Protein AF-A0A540KZM0-F1 (afdb_monomer_lite)

Sequence (154 aa):
MTTIIATQTIPKIPVVDFSREDCFKAGSSSWLSVRAEVCRALEEFSCFVAVMPNKVSPELHDTFFGSIRELFDFPVEIKSQTPQEMPRLDGHHVGPFNGSLVTGTDTERWHQFEHHFWPSGNDQYRYNLWQIVNNLLWIVQFLYTFQCYMRNYV

InterPro domains:
  IPR026992 Non-haem dioxygenase, N-terminal domain [PF14226] (13-130)
  IPR027443 Isopenicillin N synthase-like superfamily [G3DSA:2.60.120.330] (2-153)

pLDDT: mean 85.87, std 11.79, range [40.06, 96.44]

Structure (mmCIF, N/CA/C/O backbone):
data_AF-A0A540KZM0-F1
#
_entry.id   AF-A0A540KZM0-F1
#
loop_
_atom_site.group_PDB
_atom_site.id
_atom_site.type_symbol
_atom_site.label_atom_id
_atom_site.label_alt_id
_atom_site.label_comp_id
_atom_site.label_asym_id
_atom_site.label_entity_id
_atom_site.label_seq_id
_atom_site.pdbx_PDB_ins_code
_atom_site.Cartn_x
_atom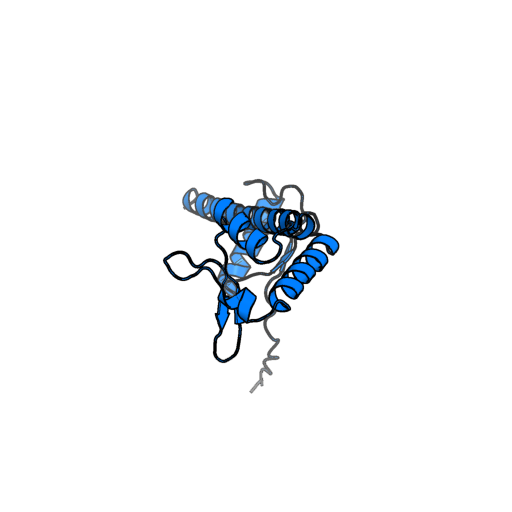_site.Cartn_y
_atom_site.Cartn_z
_atom_site.occupancy
_atom_site.B_iso_or_equiv
_atom_site.auth_seq_id
_atom_site.auth_comp_id
_atom_site.auth_asym_id
_atom_site.auth_atom_id
_atom_site.pdbx_PDB_model_num
ATOM 1 N N . MET A 1 1 ? -23.064 -42.524 22.734 1.00 44.03 1 MET A N 1
ATOM 2 C CA . MET A 1 1 ? -21.856 -41.911 22.144 1.00 44.03 1 MET A CA 1
ATOM 3 C C . MET A 1 1 ? -22.320 -40.968 21.051 1.00 44.03 1 MET A C 1
ATOM 5 O O . MET A 1 1 ? -22.749 -41.440 20.008 1.00 44.03 1 MET A O 1
ATOM 9 N N . THR A 1 2 ? -22.358 -39.667 21.331 1.00 40.06 2 THR A N 1
ATOM 10 C CA . THR A 1 2 ? -22.803 -38.655 20.364 1.00 40.06 2 THR A CA 1
ATOM 11 C C . THR A 1 2 ? -21.604 -38.242 19.527 1.00 40.06 2 THR A C 1
ATOM 13 O O . THR A 1 2 ? -20.688 -37.599 20.032 1.00 40.06 2 THR A O 1
ATOM 16 N N . THR A 1 3 ? -21.588 -38.651 18.263 1.00 46.75 3 THR A N 1
ATOM 17 C CA . THR A 1 3 ? -20.582 -38.222 17.291 1.00 46.75 3 THR A CA 1
ATOM 18 C C . THR A 1 3 ? -20.817 -36.752 16.962 1.00 46.75 3 THR A C 1
ATOM 20 O O . THR A 1 3 ? -21.786 -36.412 16.286 1.00 46.75 3 THR A O 1
ATOM 23 N N . ILE A 1 4 ? -19.941 -35.873 17.448 1.00 58.44 4 ILE A N 1
ATOM 24 C CA . ILE A 1 4 ? -19.870 -34.488 16.982 1.00 58.44 4 ILE A CA 1
ATOM 25 C C . ILE A 1 4 ? -19.153 -34.528 15.634 1.00 58.44 4 ILE A C 1
ATOM 27 O O . ILE A 1 4 ? -17.946 -34.750 15.570 1.00 58.44 4 ILE A O 1
ATOM 31 N N . ILE A 1 5 ? -19.901 -34.348 14.547 1.00 59.19 5 ILE A N 1
ATOM 32 C CA . ILE A 1 5 ? -19.312 -34.075 13.237 1.00 59.19 5 ILE A CA 1
ATOM 33 C C . ILE A 1 5 ? -18.889 -32.609 13.277 1.00 59.19 5 ILE A C 1
ATOM 35 O O . ILE A 1 5 ? -19.718 -31.712 13.142 1.00 59.19 5 ILE A O 1
ATOM 39 N N . ALA A 1 6 ? -17.605 -32.359 13.528 1.00 59.53 6 ALA A N 1
ATOM 40 C CA . ALA A 1 6 ? -17.037 -31.034 13.355 1.00 59.53 6 ALA A CA 1
ATOM 41 C C . ALA A 1 6 ? -17.091 -30.697 11.860 1.00 59.53 6 ALA A C 1
ATOM 43 O O . ALA A 1 6 ? -16.324 -31.230 11.059 1.00 59.53 6 ALA A O 1
ATOM 44 N N . THR A 1 7 ? -18.025 -29.835 11.462 1.00 57.62 7 THR A N 1
ATOM 45 C CA . THR A 1 7 ? -17.978 -29.206 10.144 1.00 57.62 7 THR A CA 1
ATOM 46 C C . THR A 1 7 ? -16.773 -28.280 10.135 1.00 57.62 7 THR A C 1
ATOM 48 O O . THR A 1 7 ? -16.791 -27.222 10.762 1.00 57.62 7 THR A O 1
ATOM 51 N N . GLN A 1 8 ? -15.703 -28.698 9.466 1.00 55.97 8 GLN A N 1
ATOM 52 C CA . GLN A 1 8 ? -14.500 -27.895 9.308 1.00 55.97 8 GLN A CA 1
ATOM 53 C C . GLN A 1 8 ? -14.795 -26.785 8.290 1.00 55.97 8 GLN A C 1
ATOM 55 O O . GLN A 1 8 ? -14.541 -26.914 7.096 1.00 55.97 8 GLN A O 1
ATOM 60 N N . THR A 1 9 ? -15.418 -25.699 8.746 1.00 70.06 9 THR A N 1
ATOM 61 C CA . THR A 1 9 ? -15.511 -24.467 7.963 1.00 70.06 9 THR A CA 1
ATOM 62 C C . THR A 1 9 ? -14.115 -23.876 7.861 1.00 70.06 9 THR A C 1
ATOM 64 O O . THR A 1 9 ? -13.500 -23.586 8.886 1.00 70.06 9 THR A O 1
ATOM 67 N N . ILE A 1 10 ? -13.613 -23.707 6.637 1.00 75.56 10 ILE A N 1
ATOM 68 C CA . ILE A 1 10 ? -12.346 -23.014 6.389 1.00 75.56 10 ILE A CA 1
ATOM 69 C C . ILE A 1 10 ? -12.457 -21.615 7.020 1.00 75.56 10 ILE A C 1
ATOM 71 O O . ILE A 1 10 ? -13.373 -20.871 6.645 1.00 75.56 10 ILE A O 1
ATOM 75 N N . PRO A 1 11 ? -11.584 -21.256 7.979 1.00 75.62 11 PRO A N 1
ATOM 76 C CA . PRO A 1 11 ? -11.611 -19.939 8.597 1.00 75.62 11 PRO A CA 1
ATOM 77 C C . PRO A 1 11 ? -11.417 -18.869 7.519 1.00 75.62 11 PRO A C 1
ATOM 79 O O . PRO A 1 11 ? -10.463 -18.928 6.743 1.00 75.62 11 PRO A O 1
ATOM 82 N N . LYS A 1 12 ? -12.341 -17.910 7.435 1.00 89.44 12 LYS A N 1
ATOM 83 C CA . LYS A 1 12 ? -12.218 -16.767 6.523 1.00 89.44 12 LYS A CA 1
ATOM 84 C C . LYS A 1 12 ? -11.453 -15.661 7.234 1.00 89.44 12 LYS A C 1
ATOM 86 O O . LYS A 1 12 ? -11.766 -15.362 8.382 1.00 89.44 12 LYS A O 1
ATOM 91 N N . ILE A 1 13 ? -10.491 -15.049 6.541 1.00 94.44 13 ILE A N 1
ATOM 92 C CA . ILE A 1 13 ? -9.776 -13.877 7.057 1.00 94.44 13 ILE A CA 1
ATOM 93 C C . ILE A 1 13 ? -10.815 -12.796 7.408 1.00 94.44 13 ILE A C 1
ATOM 95 O O . ILE A 1 13 ? -11.672 -12.504 6.565 1.00 94.44 13 ILE A O 1
ATOM 99 N N . PRO A 1 14 ? -10.768 -12.214 8.620 1.00 95.88 14 PRO A N 1
ATOM 100 C CA . PRO A 1 14 ? -11.681 -11.153 9.013 1.00 95.88 14 PRO A CA 1
ATOM 101 C C . PRO A 1 14 ? -11.597 -9.963 8.061 1.00 95.88 14 PRO A C 1
ATOM 103 O O . PRO A 1 14 ? -10.511 -9.552 7.652 1.00 95.88 14 PRO A O 1
ATOM 106 N N . VAL A 1 15 ? -12.751 -9.394 7.733 1.00 96.44 15 VAL A N 1
ATOM 107 C CA . VAL A 1 15 ? -12.854 -8.176 6.929 1.00 96.44 15 VAL A CA 1
ATOM 108 C C . VAL A 1 15 ? -13.237 -7.039 7.864 1.00 96.44 15 VAL A C 1
ATOM 110 O O . VAL A 1 15 ? -14.213 -7.165 8.599 1.00 96.44 15 VAL A O 1
ATOM 113 N N . VAL A 1 16 ? -12.471 -5.952 7.837 1.00 95.69 16 VAL A N 1
ATOM 114 C CA . VAL A 1 16 ? -12.697 -4.757 8.657 1.00 95.69 16 VAL A CA 1
ATOM 115 C C . VAL A 1 16 ? -13.034 -3.589 7.740 1.00 95.69 16 VAL A C 1
ATOM 117 O O . VAL A 1 16 ? -12.283 -3.283 6.809 1.00 95.69 16 VAL A O 1
ATOM 120 N N . ASP A 1 17 ? -14.160 -2.934 8.009 1.00 94.94 17 ASP A N 1
ATOM 121 C CA . ASP A 1 17 ? -14.657 -1.825 7.199 1.00 94.94 17 ASP A CA 1
ATOM 122 C C . ASP A 1 17 ? -14.201 -0.459 7.743 1.00 94.94 17 ASP A C 1
ATOM 124 O O . ASP A 1 17 ? -14.591 -0.024 8.828 1.00 94.94 17 ASP A O 1
ATOM 128 N N . PHE A 1 18 ? -13.397 0.245 6.947 1.00 93.88 18 PHE A N 1
ATOM 129 C CA . PHE A 1 18 ? -12.893 1.598 7.198 1.00 93.88 18 PHE A CA 1
ATOM 130 C C . PHE A 1 18 ? -13.632 2.658 6.356 1.00 93.88 18 PHE A C 1
ATOM 132 O O . PHE A 1 18 ? -13.121 3.755 6.122 1.00 93.88 18 PHE A O 1
ATOM 139 N N . SER A 1 19 ? -14.834 2.355 5.857 1.00 91.94 19 SER A N 1
ATOM 140 C CA . SER A 1 19 ? -15.644 3.286 5.061 1.00 91.94 19 SER A CA 1
ATOM 141 C C . SER A 1 19 ? -16.180 4.475 5.866 1.00 91.94 19 SER A C 1
ATOM 143 O O . SER A 1 19 ? -16.418 5.543 5.303 1.00 91.94 19 SER A O 1
ATOM 145 N N . ARG A 1 20 ? -16.359 4.333 7.184 1.00 91.56 20 ARG A N 1
ATOM 146 C CA . ARG A 1 20 ? -16.949 5.380 8.036 1.00 91.56 20 ARG A CA 1
ATOM 147 C C . ARG A 1 20 ? -16.021 6.594 8.138 1.00 91.56 20 ARG A C 1
ATOM 149 O O . ARG A 1 20 ? -14.848 6.447 8.461 1.00 91.56 20 ARG A O 1
ATOM 156 N N . GLU A 1 21 ? -16.557 7.793 7.914 1.00 81.50 21 GLU A N 1
ATOM 157 C CA . GLU A 1 21 ? -15.791 9.050 7.806 1.00 81.50 21 GLU A CA 1
ATOM 158 C C . GLU A 1 21 ? -14.850 9.308 8.999 1.00 81.50 21 GLU A C 1
ATOM 160 O O . GLU A 1 21 ? -13.699 9.707 8.828 1.00 81.50 21 GLU A O 1
ATOM 165 N N . ASP A 1 22 ? -15.301 9.010 10.217 1.00 90.31 22 ASP 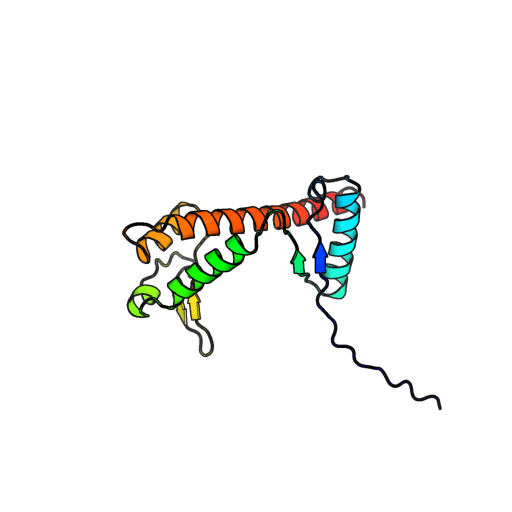A N 1
ATOM 166 C CA . ASP A 1 22 ? -14.573 9.238 11.464 1.00 90.31 22 ASP A CA 1
ATOM 167 C C . ASP A 1 22 ? -13.843 7.990 11.994 1.00 90.31 22 ASP A C 1
ATOM 169 O O . ASP A 1 22 ? -13.352 8.016 13.124 1.00 90.31 22 ASP A O 1
ATOM 173 N N . CYS A 1 23 ? -13.721 6.907 11.212 1.00 91.56 23 CYS A N 1
ATOM 174 C CA . CYS A 1 23 ? -13.053 5.675 11.660 1.00 91.56 23 CYS A CA 1
ATOM 175 C C . CYS A 1 23 ? -11.550 5.838 11.928 1.00 91.56 23 CYS A C 1
ATOM 177 O O . CYS A 1 23 ? -10.984 5.050 12.678 1.00 91.56 23 CYS A O 1
ATOM 179 N N . PHE A 1 24 ? -10.914 6.877 11.378 1.00 90.88 24 PHE A N 1
ATOM 180 C CA . PHE A 1 24 ? -9.513 7.230 11.646 1.00 90.88 24 PHE A CA 1
ATOM 181 C C . PHE A 1 24 ? -9.355 8.278 12.759 1.00 90.88 24 PHE A C 1
ATOM 183 O O . PHE A 1 24 ? -8.235 8.586 13.166 1.00 90.88 24 PHE A O 1
ATOM 190 N N . LYS A 1 25 ? -10.457 8.830 13.283 1.00 91.88 25 LYS A N 1
ATOM 191 C CA . LYS A 1 25 ? -10.430 9.832 14.352 1.00 91.88 25 LYS A CA 1
ATOM 192 C C . LYS A 1 25 ? -10.411 9.143 15.713 1.00 91.88 25 LYS A C 1
ATOM 194 O O . LYS A 1 25 ? -11.440 8.663 16.180 1.00 91.88 25 LYS A O 1
ATOM 199 N N . ALA A 1 26 ? -9.252 9.142 16.367 1.00 89.69 26 ALA A N 1
ATOM 200 C CA . ALA A 1 26 ? -9.087 8.543 17.689 1.00 89.69 26 ALA A CA 1
ATOM 201 C C . ALA A 1 26 ? -10.168 9.012 18.681 1.00 89.69 26 ALA A C 1
ATOM 203 O O . ALA A 1 26 ? -10.468 10.204 18.776 1.00 89.69 26 ALA A O 1
ATOM 204 N N . GLY A 1 27 ? -10.757 8.060 19.407 1.00 88.25 27 GLY A N 1
ATOM 205 C CA . GLY A 1 27 ? -11.815 8.315 20.389 1.00 88.25 27 GLY A CA 1
ATOM 206 C C . GLY A 1 27 ? -13.224 8.521 19.816 1.00 88.25 27 GLY A C 1
ATOM 207 O O . GLY A 1 27 ? -14.166 8.634 20.596 1.00 88.25 27 GLY A O 1
ATOM 208 N N . SER A 1 28 ? -13.409 8.546 18.490 1.00 93.81 28 SER A N 1
ATOM 209 C CA . SER A 1 28 ? -14.751 8.538 17.893 1.00 93.81 28 SER A CA 1
ATOM 210 C C . SER A 1 28 ? -15.453 7.188 18.105 1.00 93.81 28 SER A C 1
ATOM 212 O O . SER A 1 28 ? -14.811 6.163 18.356 1.00 93.81 28 SER A O 1
ATOM 214 N N . SER A 1 29 ? -16.783 7.156 17.977 1.00 93.81 29 SER A N 1
ATOM 215 C CA . SER A 1 29 ? -17.547 5.906 18.104 1.00 93.81 29 SER A CA 1
ATOM 216 C C . SER A 1 29 ? -17.200 4.910 16.993 1.00 93.81 29 SER A C 1
ATOM 218 O O . SER A 1 29 ? -17.044 3.718 17.259 1.00 93.81 29 SER A O 1
ATOM 220 N N . SER A 1 30 ? -17.008 5.393 15.761 1.00 94.12 30 SER A N 1
ATOM 221 C CA . SER A 1 30 ? -16.568 4.569 14.633 1.00 94.12 30 SER A CA 1
ATOM 222 C C . SER A 1 30 ? -15.158 4.023 14.846 1.00 94.12 30 SER A C 1
ATOM 224 O O . SER A 1 30 ? -14.927 2.842 14.603 1.00 94.12 30 SER A O 1
ATOM 226 N N . TRP A 1 31 ? -14.231 4.844 15.350 1.00 94.62 31 TRP A N 1
ATOM 227 C CA . TRP A 1 31 ? -12.861 4.418 15.640 1.00 94.62 31 TRP A CA 1
ATOM 228 C C . TRP A 1 31 ? -12.822 3.338 16.723 1.00 94.62 31 TRP A C 1
ATOM 230 O O . TRP A 1 31 ? -12.130 2.339 16.557 1.00 94.62 31 TRP A O 1
ATOM 240 N N . LEU A 1 32 ? -13.602 3.482 17.802 1.00 92.50 32 LEU A N 1
ATOM 241 C CA . LEU A 1 32 ? -13.694 2.465 18.858 1.00 92.50 32 LEU A CA 1
ATOM 242 C C . LEU A 1 32 ? -14.248 1.129 18.336 1.00 92.50 32 LEU A C 1
ATOM 244 O O . LEU A 1 32 ? -13.743 0.073 18.721 1.00 92.50 32 LEU A O 1
ATOM 248 N N . SER A 1 33 ? -15.248 1.176 17.447 1.00 94.50 33 SER A N 1
ATOM 249 C CA . SER A 1 33 ? -15.826 -0.014 16.807 1.00 94.50 33 SER A CA 1
ATOM 250 C C . SER A 1 33 ? -14.810 -0.726 15.915 1.00 94.50 33 SER A C 1
ATOM 252 O O . SER A 1 33 ? -14.528 -1.905 16.127 1.00 94.50 33 SER A O 1
ATOM 254 N N . VAL A 1 34 ? -14.202 0.003 14.971 1.00 95.44 34 VAL A N 1
ATOM 255 C CA . VAL A 1 34 ? -13.189 -0.536 14.049 1.00 95.44 34 VAL A CA 1
ATOM 256 C C . VAL A 1 34 ? -11.988 -1.066 14.823 1.00 95.44 34 VAL A C 1
ATOM 258 O O . VAL A 1 34 ? -11.490 -2.149 14.537 1.00 95.44 34 VAL A O 1
ATOM 261 N N . ARG A 1 35 ? -11.555 -0.360 15.872 1.00 93.75 35 ARG A N 1
ATOM 262 C CA . ARG A 1 35 ? -10.489 -0.825 16.762 1.00 93.75 35 ARG A CA 1
ATOM 263 C C . ARG A 1 35 ? -10.821 -2.180 17.373 1.00 93.75 35 ARG A C 1
ATOM 265 O O . ARG A 1 35 ? -9.964 -3.053 17.365 1.00 93.75 35 ARG A O 1
ATOM 272 N N . ALA A 1 36 ? -12.031 -2.365 17.899 1.00 93.31 36 ALA A N 1
ATOM 273 C CA . ALA A 1 36 ? -12.428 -3.639 18.492 1.00 93.31 36 ALA A CA 1
ATOM 274 C C . ALA A 1 36 ? -12.428 -4.785 17.463 1.00 93.31 36 ALA A C 1
ATOM 276 O O . ALA A 1 36 ? -12.049 -5.904 17.800 1.00 93.31 36 ALA A O 1
ATOM 277 N N . GLU A 1 37 ? -12.819 -4.515 16.216 1.00 95.56 37 GLU A N 1
ATOM 278 C CA . GLU A 1 37 ? -12.733 -5.484 15.115 1.00 95.56 37 GLU A CA 1
ATOM 279 C C . GLU A 1 37 ? -11.285 -5.823 14.751 1.00 95.56 37 GLU A C 1
ATOM 281 O O . GLU A 1 37 ? -10.947 -7.002 14.657 1.00 95.56 37 GLU A O 1
ATOM 286 N N . VAL A 1 38 ? -10.419 -4.813 14.626 1.00 94.44 38 VAL A N 1
ATOM 287 C CA . VAL A 1 38 ? -8.983 -5.003 14.373 1.00 94.44 38 VAL A CA 1
ATOM 288 C C . VAL A 1 38 ? -8.325 -5.798 15.499 1.00 94.44 38 VAL A C 1
ATOM 290 O O . VAL A 1 38 ? -7.564 -6.714 15.208 1.00 94.44 38 VAL A O 1
ATOM 293 N N . CYS A 1 39 ? -8.632 -5.508 16.771 1.00 92.88 39 CYS A N 1
ATOM 294 C CA . CYS A 1 39 ? -8.119 -6.276 17.911 1.00 92.88 39 CYS A CA 1
ATOM 295 C C . CYS A 1 39 ? -8.458 -7.757 17.778 1.00 92.88 39 CYS A C 1
ATOM 297 O O . CYS A 1 39 ? -7.548 -8.579 17.757 1.00 92.88 39 CYS A O 1
ATOM 299 N N . ARG A 1 40 ? -9.747 -8.083 17.609 1.00 93.06 40 ARG A N 1
ATOM 300 C CA . ARG A 1 40 ? -10.192 -9.475 17.463 1.00 93.06 40 ARG A CA 1
ATOM 301 C C . ARG A 1 40 ? -9.513 -10.161 16.282 1.00 93.06 40 ARG A C 1
ATOM 303 O O . ARG A 1 40 ? -9.031 -11.278 16.415 1.00 93.06 40 ARG A O 1
ATOM 310 N N . ALA A 1 41 ? -9.422 -9.482 15.138 1.00 94.88 41 ALA A N 1
ATOM 311 C CA . ALA A 1 41 ? -8.790 -10.052 13.956 1.00 94.88 41 ALA A CA 1
ATOM 312 C C . ALA A 1 41 ? -7.289 -10.318 14.151 1.00 94.88 41 ALA A C 1
ATOM 314 O 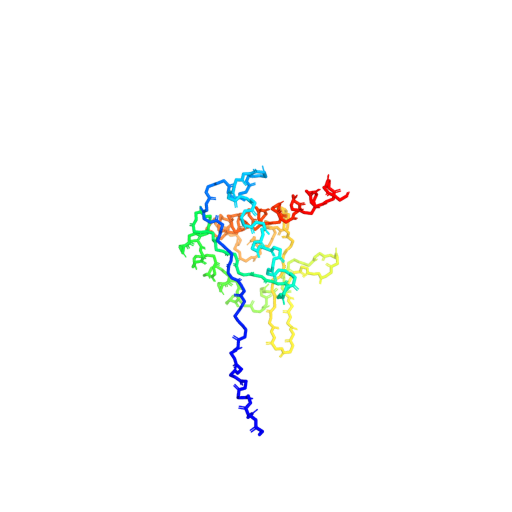O . ALA A 1 41 ? -6.786 -11.356 13.729 1.00 94.88 41 ALA A O 1
ATOM 315 N N . LEU A 1 42 ? -6.565 -9.412 14.811 1.00 92.25 42 LEU A N 1
ATOM 316 C CA . LEU A 1 42 ? -5.143 -9.601 15.093 1.00 92.25 42 LEU A CA 1
ATOM 317 C C . LEU A 1 42 ? -4.897 -10.672 16.167 1.00 92.25 42 LEU A C 1
ATOM 319 O O . LEU A 1 42 ? -3.952 -11.444 16.029 1.00 92.25 42 LEU A O 1
ATOM 323 N N . GLU A 1 43 ? -5.746 -10.756 17.191 1.00 91.62 43 GLU A N 1
ATOM 324 C CA . GLU A 1 43 ? -5.662 -11.771 18.251 1.00 91.62 43 GLU A CA 1
ATOM 325 C C . GLU A 1 43 ? -5.961 -13.183 17.727 1.00 91.62 43 GLU A C 1
ATOM 327 O O . GLU A 1 43 ? -5.255 -14.128 18.074 1.00 91.62 43 GLU A O 1
ATOM 332 N N . GLU A 1 44 ? -6.974 -13.333 16.868 1.00 92.62 44 GLU A N 1
ATOM 333 C CA . GLU A 1 44 ? -7.423 -14.642 16.376 1.00 92.62 44 GLU A CA 1
ATOM 334 C C . GLU A 1 44 ? -6.725 -15.079 15.075 1.00 92.62 44 GLU A C 1
ATOM 336 O O . GLU A 1 44 ? -6.450 -16.265 14.891 1.00 92.62 44 GLU A O 1
ATOM 341 N N . PHE A 1 45 ? -6.426 -14.142 14.166 1.00 93.06 45 PHE A N 1
ATOM 342 C CA . PHE A 1 45 ? -5.941 -14.435 12.807 1.00 93.06 45 PHE A CA 1
ATOM 343 C C . PHE A 1 45 ? -4.598 -13.785 12.463 1.00 93.06 45 PHE A C 1
ATOM 345 O O . PHE A 1 45 ? -4.058 -14.056 11.389 1.00 93.06 45 PHE A O 1
ATOM 352 N N . SER A 1 46 ? -4.057 -12.905 13.318 1.00 90.94 46 SER A N 1
ATOM 353 C CA . SER A 1 46 ? -2.844 -12.102 13.052 1.00 90.94 46 SER A CA 1
ATOM 354 C C . SER A 1 46 ? -2.906 -11.210 11.799 1.00 90.94 46 SER A C 1
ATOM 356 O O . SER A 1 46 ? -1.924 -10.553 11.458 1.00 90.94 46 SER A O 1
ATOM 358 N N . CYS A 1 47 ? -4.045 -11.164 11.105 1.00 93.06 47 CYS A N 1
ATOM 359 C CA . CYS A 1 47 ? -4.251 -10.406 9.878 1.00 93.06 47 CYS A CA 1
ATOM 360 C C . CYS A 1 47 ? -5.740 -10.111 9.653 1.00 93.06 47 CYS A C 1
ATO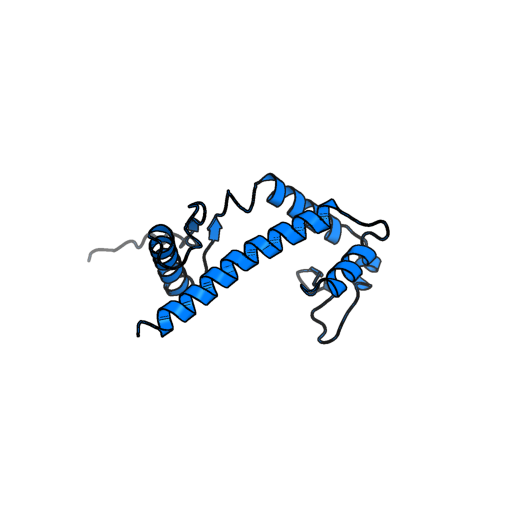M 362 O O . CYS A 1 47 ? -6.620 -10.744 10.237 1.00 93.06 47 CYS A O 1
ATOM 364 N N . PHE A 1 48 ? -6.013 -9.143 8.785 1.00 95.06 48 PHE A N 1
ATOM 365 C CA . PHE A 1 48 ? -7.356 -8.796 8.336 1.00 95.06 48 PHE A CA 1
ATOM 366 C C . PHE A 1 48 ? -7.307 -8.204 6.928 1.00 95.06 48 PHE A C 1
ATOM 368 O O . PHE A 1 48 ? -6.273 -7.702 6.484 1.00 95.06 48 PHE A O 1
ATOM 375 N N . VAL A 1 49 ? -8.443 -8.230 6.237 1.00 94.38 49 VAL A N 1
ATOM 376 C CA . VAL A 1 49 ? -8.663 -7.479 5.000 1.00 94.38 49 VAL A CA 1
ATOM 377 C C . VAL A 1 49 ? -9.268 -6.128 5.359 1.00 94.38 49 VAL A C 1
ATOM 379 O O . VAL A 1 49 ? -10.352 -6.068 5.936 1.00 94.38 49 VAL A O 1
ATOM 382 N N . ALA A 1 50 ? -8.580 -5.041 5.016 1.00 93.75 50 ALA A N 1
ATOM 383 C CA . ALA A 1 50 ? -9.105 -3.689 5.174 1.00 93.75 50 ALA A CA 1
ATOM 384 C C . ALA A 1 50 ? -9.928 -3.295 3.941 1.00 93.75 50 ALA A C 1
ATOM 386 O O . ALA A 1 50 ? -9.416 -3.304 2.822 1.00 93.75 50 ALA A O 1
ATOM 387 N N . VAL A 1 51 ? -11.183 -2.902 4.145 1.00 93.06 51 VAL A N 1
ATOM 388 C CA . VAL A 1 51 ? -12.045 -2.358 3.089 1.00 93.06 51 VAL A CA 1
ATOM 389 C C . VAL A 1 51 ? -12.126 -0.843 3.251 1.00 93.06 51 VAL A C 1
ATOM 391 O O . VAL A 1 51 ? -12.486 -0.345 4.312 1.00 93.06 51 VAL A O 1
ATOM 394 N N . MET A 1 52 ? -11.750 -0.099 2.206 1.00 91.06 52 MET A N 1
ATOM 395 C CA . MET A 1 52 ? -11.645 1.367 2.233 1.00 91.06 52 MET A CA 1
ATOM 396 C C . MET A 1 52 ? -12.227 2.003 0.954 1.00 91.06 52 MET A C 1
ATOM 398 O O . MET A 1 52 ? -11.483 2.628 0.199 1.00 91.06 52 MET A O 1
ATOM 402 N N . PRO A 1 53 ? -13.537 1.886 0.675 1.00 87.25 53 PRO A N 1
ATOM 403 C CA . PRO A 1 53 ? -14.123 2.315 -0.603 1.00 87.25 53 PRO A CA 1
ATOM 404 C C . PRO A 1 53 ? -13.959 3.819 -0.874 1.00 87.25 53 PRO A C 1
ATOM 406 O O . PRO A 1 53 ? -13.858 4.233 -2.023 1.00 87.25 53 PRO A O 1
ATOM 409 N N . ASN A 1 54 ? -13.864 4.630 0.185 1.00 87.75 54 ASN A N 1
ATOM 410 C CA . ASN A 1 54 ? -13.663 6.081 0.097 1.00 87.75 54 ASN A CA 1
ATOM 411 C C . ASN A 1 54 ? -12.198 6.492 -0.134 1.00 87.75 54 ASN A C 1
ATOM 413 O O . ASN A 1 54 ? -11.916 7.675 -0.304 1.00 87.75 54 ASN A O 1
ATOM 417 N N . LYS A 1 55 ? -11.256 5.542 -0.082 1.00 87.38 55 LYS A N 1
ATOM 418 C CA . LYS A 1 55 ? -9.816 5.789 -0.253 1.00 87.38 55 LYS A CA 1
ATOM 419 C C . LYS A 1 55 ? -9.233 5.009 -1.431 1.00 87.38 55 LYS A C 1
ATOM 421 O O . LYS A 1 55 ? -8.436 5.555 -2.183 1.00 87.38 55 LYS A O 1
ATOM 426 N N . VAL A 1 56 ? -9.635 3.749 -1.601 1.00 90.31 56 VAL A N 1
ATOM 427 C CA . VAL A 1 56 ? -9.217 2.864 -2.695 1.00 90.31 56 VAL A CA 1
ATOM 428 C C . VAL A 1 56 ? -10.436 2.554 -3.557 1.00 90.31 56 VAL A C 1
ATOM 430 O O . VAL A 1 56 ? -11.215 1.652 -3.247 1.00 90.31 56 VAL A O 1
ATOM 433 N N . SER A 1 57 ? -10.619 3.331 -4.625 1.00 91.75 57 SER A N 1
ATOM 434 C CA . SER A 1 57 ? -11.666 3.065 -5.612 1.00 91.75 57 SER A CA 1
ATOM 435 C C . SER A 1 57 ? -11.319 1.829 -6.458 1.00 91.75 57 SER A C 1
ATOM 437 O O . SER A 1 57 ? -10.136 1.503 -6.605 1.00 91.75 57 SER A O 1
ATOM 439 N N . PRO A 1 58 ? -12.315 1.153 -7.062 1.00 92.19 58 PRO A N 1
ATOM 440 C CA . PRO A 1 58 ? -12.059 0.072 -8.017 1.00 92.19 58 PRO A CA 1
ATOM 441 C C . PRO A 1 58 ? -11.162 0.511 -9.182 1.00 92.19 58 PRO A C 1
ATOM 443 O O . PRO A 1 58 ? -10.257 -0.213 -9.574 1.00 92.19 58 PRO A O 1
ATOM 446 N N . GLU A 1 59 ? -11.347 1.737 -9.675 1.00 93.44 59 GLU A N 1
ATOM 447 C CA . GLU A 1 59 ? -10.509 2.309 -10.731 1.00 93.44 59 GLU A CA 1
ATOM 448 C C . GLU A 1 59 ? -9.050 2.476 -10.285 1.00 93.44 59 GLU A C 1
ATOM 450 O O . GLU A 1 59 ? -8.139 2.076 -11.008 1.00 93.44 59 GLU A O 1
ATOM 455 N N . LEU A 1 60 ? -8.805 3.013 -9.082 1.00 93.88 60 LEU A N 1
ATOM 456 C CA . LEU A 1 60 ? -7.449 3.132 -8.541 1.00 93.88 60 LEU A CA 1
ATOM 457 C C . LEU A 1 60 ? -6.806 1.751 -8.373 1.00 93.88 60 LEU A C 1
ATOM 459 O O . LEU A 1 60 ? -5.644 1.570 -8.725 1.00 93.88 60 LEU A O 1
ATOM 463 N N . HIS A 1 61 ? -7.561 0.778 -7.860 1.00 92.25 61 HIS A N 1
ATOM 464 C CA . HIS A 1 61 ? -7.102 -0.600 -7.724 1.00 92.25 61 HIS A CA 1
ATOM 465 C C . HIS A 1 61 ? -6.681 -1.182 -9.082 1.00 92.25 61 HIS A C 1
ATOM 467 O O . HIS A 1 61 ? -5.539 -1.611 -9.247 1.00 92.25 61 HIS A O 1
ATOM 473 N N . ASP A 1 62 ? -7.571 -1.154 -10.070 1.00 94.50 62 ASP A N 1
ATOM 474 C CA . ASP A 1 62 ? -7.344 -1.803 -11.361 1.00 94.50 62 ASP A CA 1
ATOM 475 C C . ASP A 1 62 ? -6.244 -1.113 -12.168 1.00 94.50 62 ASP A C 1
ATOM 477 O O . ASP A 1 62 ? -5.401 -1.784 -12.766 1.00 94.50 62 ASP A O 1
ATOM 481 N N . THR A 1 63 ? -6.194 0.221 -12.143 1.00 94.88 63 THR A N 1
ATOM 482 C CA . THR A 1 63 ? -5.136 0.982 -12.822 1.00 94.88 63 THR A CA 1
ATOM 483 C C . THR A 1 63 ? -3.776 0.775 -12.155 1.00 94.88 63 THR A C 1
ATOM 485 O O . THR A 1 63 ? -2.786 0.585 -12.857 1.00 94.88 63 THR A O 1
ATOM 488 N N . PHE A 1 64 ? -3.706 0.732 -10.820 1.00 92.81 64 PHE A N 1
ATOM 489 C CA . PHE A 1 64 ? -2.463 0.449 -10.099 1.00 92.81 64 PHE A CA 1
ATOM 490 C C . PHE A 1 64 ? -1.940 -0.966 -10.380 1.00 92.81 64 PHE A C 1
ATOM 492 O O . PHE A 1 64 ? -0.778 -1.133 -10.751 1.00 92.81 64 PHE A O 1
ATOM 499 N N . PHE A 1 65 ? -2.795 -1.989 -10.269 1.00 93.00 65 PHE A N 1
ATOM 500 C CA . PHE A 1 65 ? -2.405 -3.365 -10.591 1.00 93.00 65 PHE A CA 1
ATOM 501 C C . PHE A 1 65 ? -2.107 -3.558 -12.085 1.00 93.00 65 PHE A C 1
ATOM 503 O O . PHE A 1 65 ? -1.276 -4.397 -12.436 1.00 93.00 65 PHE A O 1
ATOM 510 N N . GLY A 1 66 ? -2.728 -2.763 -12.960 1.00 94.62 66 GLY A N 1
ATOM 511 C CA . GLY A 1 66 ? -2.368 -2.659 -14.371 1.00 94.62 66 GLY A CA 1
ATOM 512 C C . GLY A 1 66 ? -0.928 -2.183 -14.569 1.00 94.62 66 GLY A C 1
ATOM 513 O O . GLY A 1 66 ? -0.160 -2.859 -15.248 1.00 94.62 66 GLY A O 1
ATOM 514 N N . SER A 1 67 ? -0.525 -1.091 -13.912 1.00 92.44 67 SER A N 1
ATOM 515 C CA . SER A 1 67 ? 0.861 -0.600 -13.972 1.00 92.44 67 SER A CA 1
ATOM 516 C C . SER A 1 67 ? 1.867 -1.566 -13.336 1.00 92.44 67 SER A C 1
ATOM 518 O O . SER A 1 67 ? 2.984 -1.699 -13.826 1.00 92.44 67 SER A O 1
ATOM 520 N N . ILE A 1 68 ? 1.485 -2.295 -12.277 1.00 91.81 68 ILE A N 1
ATOM 521 C CA . ILE A 1 68 ? 2.332 -3.371 -11.732 1.00 91.81 68 ILE A CA 1
ATOM 522 C C . ILE A 1 68 ? 2.533 -4.473 -12.773 1.00 91.81 68 ILE A C 1
ATOM 524 O O . ILE A 1 68 ? 3.648 -4.959 -12.936 1.00 91.81 68 ILE A O 1
ATOM 528 N N . ARG A 1 69 ? 1.480 -4.879 -13.490 1.00 93.38 69 ARG A N 1
ATOM 529 C CA . ARG A 1 69 ? 1.612 -5.880 -14.557 1.00 93.38 69 ARG A CA 1
ATOM 530 C C . ARG A 1 69 ? 2.577 -5.402 -15.641 1.00 93.38 69 ARG A C 1
ATOM 532 O O . ARG A 1 69 ? 3.474 -6.154 -16.002 1.00 93.38 69 ARG A O 1
ATOM 539 N N . GLU A 1 70 ? 2.450 -4.145 -16.061 1.00 93.75 70 GLU A N 1
ATOM 540 C CA . GLU A 1 70 ? 3.364 -3.521 -17.022 1.00 93.75 70 GLU A CA 1
ATOM 541 C C . GLU A 1 70 ? 4.828 -3.615 -16.558 1.00 93.75 70 GLU A C 1
ATOM 543 O O . GLU A 1 70 ? 5.672 -4.055 -17.334 1.00 93.75 70 GLU A O 1
ATOM 548 N N . LEU A 1 71 ? 5.128 -3.327 -15.280 1.00 92.00 71 LEU A N 1
ATOM 549 C CA . LEU A 1 71 ? 6.478 -3.484 -14.706 1.00 92.00 71 LEU A CA 1
ATOM 550 C C . LEU A 1 71 ? 7.043 -4.901 -14.883 1.00 92.00 71 LEU A C 1
ATOM 552 O O . LEU A 1 71 ? 8.229 -5.069 -15.172 1.00 92.00 71 LEU A O 1
ATOM 556 N N . PHE A 1 72 ? 6.214 -5.931 -14.704 1.00 92.00 72 PHE A N 1
ATOM 557 C CA . PHE A 1 72 ? 6.644 -7.320 -14.865 1.00 92.00 72 PHE A CA 1
ATOM 558 C C . PHE A 1 72 ? 6.757 -7.756 -16.331 1.00 92.00 72 PHE A C 1
ATOM 560 O O . PHE A 1 72 ? 7.551 -8.661 -16.610 1.00 92.00 72 PHE A O 1
ATOM 567 N N . ASP A 1 73 ? 6.052 -7.094 -17.247 1.00 93.94 73 ASP A N 1
ATOM 568 C CA . ASP A 1 73 ? 6.110 -7.352 -18.689 1.00 93.94 73 ASP A CA 1
ATOM 569 C C . ASP A 1 73 ? 7.370 -6.760 -19.353 1.00 93.94 73 ASP A C 1
ATOM 571 O O . ASP A 1 73 ? 7.738 -7.180 -20.454 1.00 93.94 73 ASP A O 1
ATOM 575 N N . PHE A 1 74 ? 8.101 -5.854 -18.682 1.00 94.06 74 PHE A N 1
ATOM 576 C CA . PHE A 1 74 ? 9.408 -5.393 -19.167 1.00 94.06 74 PHE A CA 1
ATOM 577 C C . PHE A 1 74 ? 10.408 -6.558 -19.334 1.00 94.06 74 PHE A C 1
ATOM 579 O O . PHE A 1 74 ? 10.392 -7.514 -18.543 1.00 94.06 74 PHE A O 1
ATOM 586 N N . PRO A 1 75 ? 11.337 -6.466 -20.311 1.00 93.50 75 PRO A N 1
ATOM 587 C CA . PRO A 1 75 ? 12.426 -7.422 -20.494 1.00 93.50 75 PRO A CA 1
ATOM 588 C C . PRO A 1 75 ? 13.210 -7.697 -19.206 1.00 93.50 75 PRO A C 1
ATOM 590 O O . PRO A 1 75 ? 13.418 -6.809 -18.373 1.00 93.50 75 PRO A O 1
ATOM 593 N N . VAL A 1 76 ? 13.673 -8.938 -19.036 1.00 90.44 76 VAL A N 1
ATOM 594 C CA . VAL A 1 76 ? 14.456 -9.342 -17.854 1.00 90.44 76 VAL A CA 1
ATOM 595 C C . VAL A 1 76 ? 15.776 -8.578 -17.762 1.00 90.44 76 VAL A C 1
ATOM 597 O O . VAL A 1 76 ? 16.247 -8.291 -16.666 1.00 90.44 76 VAL A O 1
ATOM 600 N N . GLU A 1 77 ? 16.332 -8.164 -18.896 1.00 91.69 77 GLU A N 1
ATOM 601 C CA . GLU A 1 77 ? 17.533 -7.340 -18.986 1.00 91.69 77 GLU A CA 1
ATOM 602 C C . GLU A 1 77 ? 17.294 -5.971 -18.346 1.00 91.69 77 GLU A C 1
ATOM 604 O O . GLU A 1 77 ? 18.116 -5.519 -17.557 1.00 91.69 77 GLU A O 1
ATOM 609 N N . ILE A 1 78 ? 16.131 -5.359 -18.599 1.00 92.44 78 ILE A N 1
ATOM 610 C CA . ILE A 1 78 ? 15.756 -4.082 -17.981 1.00 92.44 78 ILE A CA 1
ATOM 611 C C . ILE A 1 78 ? 15.520 -4.293 -16.487 1.00 92.44 78 ILE A C 1
ATOM 613 O O . ILE A 1 78 ? 16.121 -3.603 -15.672 1.00 92.44 78 ILE A O 1
ATOM 617 N N . LYS A 1 79 ? 14.721 -5.289 -16.091 1.00 91.75 79 LYS A N 1
ATOM 618 C CA . LYS A 1 79 ? 14.458 -5.561 -14.665 1.00 91.75 79 LYS A CA 1
ATOM 619 C C . LYS A 1 79 ? 15.746 -5.861 -13.888 1.00 91.75 79 LYS A C 1
ATOM 621 O O . LYS A 1 79 ? 15.955 -5.331 -12.807 1.00 91.75 79 LYS A O 1
ATOM 626 N N . SER A 1 80 ? 16.660 -6.657 -14.438 1.00 87.88 80 SER A N 1
ATOM 627 C CA . SER A 1 80 ? 17.923 -7.000 -13.759 1.00 87.88 80 SER A CA 1
ATOM 628 C C . SER A 1 80 ? 18.867 -5.808 -13.559 1.00 87.88 80 SER A C 1
ATOM 630 O O . SER A 1 80 ? 19.741 -5.869 -12.696 1.00 87.88 80 SER A O 1
ATOM 632 N N . GLN A 1 81 ? 18.662 -4.717 -14.303 1.00 89.25 81 GLN A N 1
ATOM 633 C CA . GLN A 1 81 ? 19.394 -3.459 -14.170 1.00 89.25 81 GLN A CA 1
ATOM 634 C C . GLN A 1 81 ? 18.726 -2.449 -13.225 1.00 89.25 81 GLN A C 1
ATOM 636 O O . GLN A 1 81 ? 19.236 -1.338 -13.099 1.00 89.25 81 GLN A O 1
ATOM 641 N N . THR A 1 82 ? 17.611 -2.794 -12.565 1.00 86.19 82 THR A N 1
ATOM 642 C CA . THR A 1 82 ? 16.970 -1.888 -11.600 1.00 86.19 82 THR A CA 1
ATOM 643 C C . THR A 1 82 ? 17.987 -1.426 -10.546 1.00 86.19 82 THR A C 1
ATOM 645 O O . THR A 1 82 ? 18.730 -2.273 -10.035 1.00 86.19 82 THR A O 1
ATOM 648 N N . PRO A 1 83 ? 18.024 -0.121 -10.201 1.00 78.88 83 PRO A N 1
ATOM 649 C CA . PRO A 1 83 ? 18.950 0.411 -9.206 1.00 78.88 83 PRO A CA 1
ATOM 650 C C . PRO A 1 83 ? 18.915 -0.402 -7.906 1.00 78.88 83 PRO A C 1
ATOM 652 O O . PRO A 1 83 ? 17.856 -0.590 -7.309 1.00 78.88 83 PRO A O 1
ATOM 655 N N . GLN A 1 84 ? 20.076 -0.908 -7.485 1.00 74.50 84 GLN A N 1
ATOM 656 C CA . GLN A 1 84 ? 20.235 -1.631 -6.224 1.00 74.50 84 GLN A CA 1
ATOM 657 C C . GLN A 1 84 ? 20.998 -0.749 -5.245 1.00 74.50 84 GLN A C 1
ATOM 659 O O . GLN A 1 84 ? 22.172 -0.450 -5.468 1.00 74.50 84 GLN A O 1
ATOM 664 N N . GLU A 1 85 ? 20.359 -0.382 -4.139 1.00 68.06 85 GLU A N 1
ATOM 665 C CA . GLU A 1 85 ? 21.038 0.255 -3.013 1.00 68.06 85 GLU A CA 1
ATOM 666 C C . GLU A 1 85 ? 21.233 -0.754 -1.873 1.00 68.06 85 GLU A C 1
ATOM 668 O O . GLU A 1 85 ? 20.456 -1.696 -1.715 1.00 68.06 85 GLU A O 1
ATOM 673 N N . MET A 1 86 ? 22.312 -0.611 -1.096 1.00 56.28 86 MET A N 1
ATOM 674 C CA . MET A 1 86 ? 22.551 -1.481 0.058 1.00 56.28 86 MET A CA 1
ATOM 675 C C . MET A 1 86 ? 21.771 -0.998 1.290 1.00 56.28 86 MET A C 1
ATOM 677 O O . MET A 1 86 ? 21.771 0.200 1.565 1.00 56.28 86 MET A O 1
ATOM 681 N N . PRO A 1 87 ? 21.191 -1.909 2.098 1.00 59.16 87 PRO A N 1
ATOM 682 C CA . PRO A 1 87 ? 21.173 -3.369 1.940 1.00 59.16 87 PRO A CA 1
ATOM 683 C C . PRO A 1 87 ? 20.303 -3.801 0.749 1.00 59.16 87 PRO A C 1
ATOM 685 O O . PRO A 1 87 ? 19.282 -3.171 0.515 1.00 59.16 87 PRO A O 1
ATOM 688 N N . ARG A 1 88 ? 20.718 -4.869 0.032 1.00 62.22 88 ARG A N 1
ATOM 689 C CA . ARG A 1 88 ? 20.155 -5.398 -1.241 1.00 62.22 88 ARG A CA 1
ATOM 690 C C . ARG A 1 88 ? 18.692 -5.871 -1.135 1.00 62.22 88 ARG A C 1
ATOM 692 O O . ARG A 1 88 ? 18.384 -7.033 -1.385 1.00 62.22 88 ARG A O 1
ATOM 699 N N . LEU A 1 89 ? 17.806 -5.002 -0.689 1.00 70.31 89 LEU A N 1
ATOM 700 C CA . LEU A 1 89 ? 16.369 -5.201 -0.704 1.00 70.31 89 LEU A CA 1
ATOM 701 C C . LEU A 1 89 ? 15.816 -4.643 -2.007 1.00 70.31 89 LEU A C 1
ATOM 703 O O . LEU A 1 89 ? 15.007 -5.315 -2.631 1.00 70.31 89 LEU A O 1
ATOM 707 N N . ASP A 1 90 ? 16.325 -3.496 -2.455 1.00 80.38 90 ASP A N 1
ATOM 708 C CA . ASP A 1 90 ? 15.882 -2.828 -3.676 1.00 80.38 90 ASP A CA 1
ATOM 709 C C . ASP A 1 90 ? 16.384 -3.550 -4.937 1.00 80.38 90 ASP A C 1
ATOM 711 O O . ASP A 1 90 ? 17.454 -4.167 -4.946 1.00 80.38 90 ASP A O 1
ATOM 715 N N . GLY A 1 91 ? 15.592 -3.481 -6.005 1.00 84.50 91 GLY A N 1
ATOM 716 C CA . GLY A 1 91 ? 15.894 -4.064 -7.306 1.00 84.50 91 GLY A CA 1
ATOM 717 C C . GLY A 1 91 ? 15.043 -5.276 -7.680 1.00 84.50 91 GLY A C 1
ATOM 718 O O . GLY A 1 91 ? 14.034 -5.602 -7.047 1.00 84.50 91 GLY A O 1
ATOM 719 N N . HIS A 1 92 ? 15.451 -5.935 -8.762 1.00 86.69 92 HIS A N 1
ATOM 720 C CA . HIS A 1 92 ? 14.834 -7.163 -9.241 1.00 86.69 92 HIS A CA 1
ATOM 721 C C . HIS A 1 92 ? 15.473 -8.395 -8.608 1.00 86.69 92 HIS A C 1
ATOM 723 O O . HIS A 1 92 ? 16.690 -8.576 -8.674 1.00 86.69 92 HIS A O 1
ATOM 729 N N . HIS A 1 93 ? 14.637 -9.281 -8.074 1.00 85.44 93 HIS A N 1
ATOM 730 C CA . HIS A 1 93 ? 15.066 -10.564 -7.530 1.00 85.44 93 HIS A CA 1
ATOM 731 C C . HIS A 1 93 ? 14.320 -11.692 -8.229 1.00 85.44 93 HIS A C 1
ATOM 733 O O . HIS A 1 93 ? 13.112 -11.609 -8.449 1.00 85.44 93 HIS A O 1
ATOM 739 N N . VAL A 1 94 ? 15.034 -12.764 -8.558 1.00 84.81 94 VAL A N 1
ATOM 740 C CA . VAL A 1 94 ? 14.455 -13.974 -9.149 1.00 84.81 94 VAL A CA 1
ATOM 741 C C . VAL A 1 94 ? 14.757 -15.143 -8.227 1.00 84.81 94 VAL A C 1
ATOM 743 O O . VAL A 1 94 ? 15.912 -15.528 -8.049 1.00 84.81 94 VAL A O 1
ATOM 746 N N . GLY A 1 95 ? 13.708 -15.680 -7.614 1.00 83.25 95 GLY A N 1
ATOM 747 C CA . GLY A 1 95 ? 13.740 -16.928 -6.869 1.00 83.25 95 GLY A CA 1
ATOM 748 C C . GLY A 1 95 ? 13.335 -18.122 -7.743 1.00 83.25 95 GLY A C 1
ATOM 749 O O . GLY A 1 95 ? 12.894 -17.952 -8.878 1.00 83.25 95 GLY A O 1
ATOM 750 N N . PRO A 1 96 ? 13.416 -19.355 -7.211 1.00 81.69 96 PRO A N 1
ATOM 751 C CA . PRO A 1 96 ? 13.078 -20.570 -7.959 1.00 81.69 96 PRO A CA 1
ATOM 752 C C . PRO A 1 96 ? 11.619 -20.630 -8.436 1.00 81.69 96 PRO A C 1
ATOM 754 O O . PRO A 1 96 ? 11.312 -21.347 -9.384 1.00 81.69 96 PRO A O 1
ATOM 757 N N . PHE A 1 97 ? 10.720 -19.904 -7.763 1.00 85.75 97 PHE A N 1
ATOM 758 C CA . PHE A 1 97 ? 9.273 -19.964 -7.996 1.00 85.75 97 PHE A CA 1
ATOM 759 C C . PHE A 1 97 ? 8.633 -18.602 -8.285 1.00 85.75 97 PHE A C 1
ATOM 761 O O . PHE A 1 97 ? 7.486 -18.555 -8.722 1.00 85.75 97 PHE A O 1
ATOM 768 N N . ASN A 1 98 ? 9.324 -17.494 -8.008 1.00 84.50 98 ASN A N 1
ATOM 769 C CA . ASN A 1 98 ? 8.770 -16.150 -8.125 1.00 84.50 98 ASN A CA 1
ATOM 770 C C . ASN A 1 98 ? 9.835 -15.124 -8.527 1.00 84.50 98 ASN A C 1
ATOM 772 O O . ASN A 1 98 ? 11.027 -15.316 -8.307 1.00 84.50 98 ASN A O 1
ATOM 776 N N . GLY A 1 99 ? 9.379 -14.022 -9.117 1.00 85.44 99 GLY A N 1
ATOM 777 C CA . GLY A 1 99 ? 10.173 -12.813 -9.295 1.00 85.44 99 GLY A CA 1
ATOM 778 C C . GLY A 1 99 ? 9.601 -11.692 -8.437 1.00 85.44 99 GLY A C 1
ATOM 779 O O . GLY A 1 99 ? 8.385 -11.616 -8.257 1.00 85.44 99 GLY A O 1
ATOM 780 N N . SER A 1 100 ? 10.458 -10.817 -7.926 1.00 88.69 100 SER A N 1
ATOM 781 C CA . SER A 1 100 ? 10.052 -9.587 -7.255 1.00 88.69 100 SER A CA 1
ATOM 782 C C . SER A 1 100 ? 10.762 -8.376 -7.850 1.00 88.69 100 SER A C 1
ATOM 784 O O . SER A 1 100 ? 11.833 -8.474 -8.454 1.00 88.69 100 SER A O 1
ATOM 786 N N . LEU A 1 101 ? 10.112 -7.229 -7.694 1.00 89.81 101 LEU A N 1
ATOM 787 C CA . LEU A 1 101 ? 10.662 -5.903 -7.918 1.00 89.81 101 LEU A CA 1
ATOM 788 C C . LEU A 1 101 ? 10.417 -5.126 -6.634 1.00 89.81 101 LEU A C 1
ATOM 790 O O . LEU A 1 101 ? 9.289 -5.086 -6.141 1.00 89.81 101 LEU A O 1
ATOM 794 N N . VAL A 1 102 ? 11.478 -4.566 -6.074 1.00 87.25 102 VAL A N 1
ATOM 795 C CA . VAL A 1 102 ? 11.437 -3.861 -4.797 1.00 87.25 102 VAL A CA 1
ATOM 796 C C . VAL A 1 102 ? 12.034 -2.478 -4.993 1.00 87.25 102 VAL A C 1
ATOM 798 O O . VAL A 1 102 ? 13.058 -2.318 -5.652 1.00 87.25 102 VAL A O 1
ATOM 801 N N . THR A 1 103 ? 11.383 -1.479 -4.416 1.00 85.19 103 THR A N 1
ATOM 802 C CA . THR A 1 103 ? 11.892 -0.114 -4.330 1.00 85.19 103 THR A CA 1
ATOM 803 C C . THR A 1 103 ? 11.613 0.417 -2.934 1.00 85.19 103 THR A C 1
ATOM 805 O O . THR A 1 103 ? 10.566 0.113 -2.351 1.00 85.19 103 THR A O 1
ATOM 808 N N . GLY A 1 104 ? 12.520 1.245 -2.417 1.00 79.31 104 GLY A N 1
ATOM 809 C CA . GLY A 1 104 ? 12.267 2.035 -1.217 1.00 79.31 104 GLY A CA 1
ATOM 810 C C . GLY A 1 104 ? 11.059 2.955 -1.391 1.00 79.31 104 GLY A C 1
ATOM 811 O O . GLY A 1 104 ? 10.592 3.164 -2.509 1.00 79.31 104 GLY A O 1
ATOM 812 N N . THR A 1 105 ? 10.536 3.471 -0.276 1.00 75.06 105 THR A N 1
ATOM 813 C CA . THR A 1 105 ? 9.347 4.342 -0.236 1.00 75.06 105 THR A CA 1
ATOM 814 C C . THR A 1 105 ? 9.666 5.836 -0.191 1.00 75.06 105 THR A C 1
ATOM 816 O O . THR A 1 105 ? 8.764 6.649 -0.003 1.00 75.06 105 THR A O 1
ATOM 819 N N . ASP A 1 106 ? 10.939 6.213 -0.268 1.00 83.00 106 ASP A N 1
ATOM 820 C CA . ASP A 1 106 ? 11.347 7.610 -0.338 1.00 83.00 106 ASP A CA 1
ATOM 821 C C . ASP A 1 106 ? 11.287 8.141 -1.776 1.00 83.00 106 ASP A C 1
ATOM 823 O O . ASP A 1 106 ? 11.389 7.408 -2.761 1.00 83.00 106 ASP A O 1
ATOM 827 N N . THR A 1 107 ? 11.116 9.456 -1.877 1.00 83.56 107 THR A N 1
ATOM 828 C CA . THR A 1 107 ? 10.902 10.158 -3.142 1.00 83.56 107 THR A CA 1
ATOM 829 C C . THR A 1 107 ? 12.056 9.967 -4.127 1.00 83.56 107 THR A C 1
ATOM 831 O O . THR A 1 107 ? 11.818 9.854 -5.327 1.00 83.56 107 THR A O 1
ATOM 834 N N . GLU A 1 108 ? 13.300 9.924 -3.647 1.00 85.88 108 GLU A N 1
ATOM 835 C CA . GLU A 1 108 ? 14.471 9.799 -4.516 1.00 85.88 108 GLU A CA 1
ATOM 836 C C . GLU A 1 108 ? 14.526 8.417 -5.166 1.00 85.88 108 GLU A C 1
ATOM 838 O O . GLU A 1 108 ? 14.581 8.318 -6.396 1.00 85.88 108 GLU A O 1
ATOM 843 N N . ARG A 1 109 ? 14.424 7.351 -4.363 1.00 84.06 109 ARG A N 1
ATOM 844 C CA . ARG A 1 109 ? 14.406 5.977 -4.877 1.00 84.06 109 ARG A CA 1
ATOM 845 C C . ARG A 1 109 ? 13.232 5.730 -5.813 1.00 84.06 109 ARG A C 1
ATOM 847 O O . ARG A 1 109 ? 13.402 5.071 -6.836 1.00 84.06 109 ARG A O 1
ATOM 854 N N . TRP A 1 110 ? 12.067 6.311 -5.528 1.00 85.19 110 TRP A N 1
ATOM 855 C CA . TRP A 1 110 ? 10.917 6.251 -6.432 1.00 85.19 110 TRP A CA 1
ATOM 856 C C . TRP A 1 110 ? 11.191 6.867 -7.792 1.00 85.19 110 TRP A C 1
ATOM 858 O O . TRP A 1 110 ? 10.880 6.244 -8.804 1.00 85.19 110 TRP A O 1
ATOM 868 N N . HIS A 1 111 ? 11.782 8.059 -7.834 1.00 86.62 111 HIS A N 1
ATOM 869 C CA . HIS A 1 111 ? 12.094 8.702 -9.106 1.00 86.62 111 HIS A CA 1
ATOM 870 C C . HIS A 1 111 ? 13.142 7.925 -9.900 1.00 86.62 111 HIS A C 1
ATOM 872 O O . HIS A 1 111 ? 13.006 7.794 -11.115 1.00 86.62 111 HIS A O 1
ATOM 878 N N . GLN A 1 112 ? 14.151 7.366 -9.230 1.00 88.56 112 GLN A N 1
ATOM 879 C CA . GLN A 1 112 ? 15.144 6.511 -9.882 1.00 88.56 112 GLN A CA 1
ATOM 880 C C . GLN A 1 112 ? 14.503 5.235 -10.449 1.00 88.56 112 G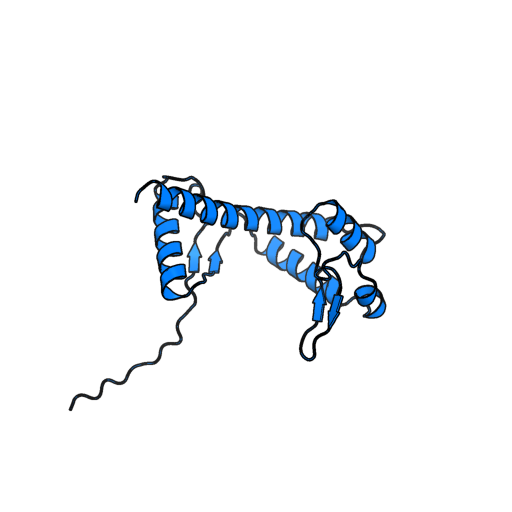LN A C 1
ATOM 882 O O . GLN A 1 112 ? 14.769 4.871 -11.594 1.00 88.56 112 GLN A O 1
ATOM 887 N N . PHE A 1 113 ? 13.627 4.583 -9.679 1.00 89.69 113 PHE A N 1
ATOM 888 C CA . PHE A 1 113 ? 12.908 3.386 -10.111 1.00 89.69 113 PHE A CA 1
ATOM 889 C C . PHE A 1 113 ? 11.959 3.682 -11.279 1.00 89.69 113 PHE A C 1
ATOM 891 O O . PHE A 1 113 ? 11.969 2.964 -12.271 1.00 89.69 113 PHE A O 1
ATOM 898 N N . GLU A 1 114 ? 11.167 4.753 -11.207 1.00 91.38 114 GLU A N 1
ATOM 899 C CA . GLU A 1 114 ? 10.273 5.162 -12.296 1.00 91.38 114 GLU A CA 1
ATOM 900 C C . GLU A 1 114 ? 11.059 5.462 -13.575 1.00 91.38 114 GLU A C 1
ATOM 902 O O . GLU A 1 114 ? 10.739 4.907 -14.624 1.00 91.38 114 GLU A O 1
ATOM 907 N N . HIS A 1 115 ? 12.105 6.290 -13.490 1.00 92.25 115 HIS A N 1
ATOM 908 C CA . HIS A 1 115 ? 12.910 6.683 -14.648 1.00 92.25 115 HIS A CA 1
ATOM 909 C C . HIS A 1 115 ? 13.595 5.486 -15.321 1.00 92.25 115 HIS A C 1
ATOM 911 O O . HIS A 1 115 ? 13.793 5.489 -16.535 1.00 92.25 115 HIS A O 1
ATOM 917 N N . HIS A 1 116 ? 13.923 4.448 -14.548 1.00 92.81 116 HIS A N 1
ATOM 918 C CA . HIS A 1 116 ? 14.497 3.206 -15.058 1.00 92.81 116 HIS A CA 1
ATOM 919 C C . HIS A 1 116 ? 13.553 2.453 -16.007 1.00 92.81 116 HIS A C 1
ATOM 921 O O . HIS A 1 116 ? 13.989 1.957 -17.043 1.00 92.81 116 HIS A O 1
ATOM 927 N N . PHE A 1 117 ? 12.260 2.378 -15.677 1.00 93.62 117 PHE A N 1
ATOM 928 C CA . PHE A 1 117 ? 11.258 1.690 -16.504 1.00 93.62 117 PHE A CA 1
ATOM 929 C C . PHE A 1 117 ? 10.634 2.608 -17.558 1.00 93.62 117 PHE A C 1
ATOM 931 O O . PHE A 1 117 ? 10.425 2.202 -18.700 1.00 93.62 117 PHE A O 1
ATOM 938 N N . TRP A 1 118 ? 10.391 3.866 -17.200 1.00 94.88 118 TRP A N 1
ATOM 939 C CA . TRP A 1 118 ? 9.807 4.878 -18.070 1.00 94.88 118 TRP A CA 1
ATOM 940 C C . TRP A 1 118 ? 10.698 6.126 -18.095 1.00 94.88 118 TRP A C 1
ATOM 942 O O . TRP A 1 118 ? 10.440 7.092 -17.375 1.00 94.88 118 TRP A O 1
ATOM 952 N N . PRO A 1 119 ? 11.724 6.167 -18.966 1.00 93.06 119 PRO A N 1
ATOM 953 C CA . PRO A 1 119 ? 12.629 7.315 -19.063 1.00 93.06 119 PRO A CA 1
ATOM 954 C C . PRO A 1 119 ? 11.926 8.632 -19.418 1.00 93.06 119 PRO A C 1
ATOM 956 O O . PRO A 1 119 ? 12.405 9.708 -19.067 1.00 93.06 119 PRO A O 1
ATOM 959 N N . SER A 1 120 ? 10.778 8.552 -20.101 1.00 93.88 120 SER A N 1
ATOM 960 C CA . SER A 1 120 ? 9.912 9.694 -20.431 1.00 93.88 120 SER A CA 1
ATOM 961 C C . SER A 1 120 ? 8.883 10.039 -19.341 1.00 93.88 120 SER A C 1
ATOM 963 O O . SER A 1 120 ? 8.115 10.979 -19.530 1.00 93.88 120 SER A O 1
ATOM 965 N N . GLY A 1 121 ? 8.878 9.314 -18.218 1.00 91.62 121 GLY A N 1
ATOM 966 C CA . GLY A 1 121 ? 7.926 9.449 -17.113 1.00 91.62 121 GLY A CA 1
ATOM 967 C C . GLY A 1 121 ? 6.655 8.608 -17.273 1.00 91.62 121 GLY A C 1
ATOM 968 O O . GLY A 1 121 ? 6.276 8.224 -18.382 1.00 91.62 121 GLY A O 1
ATOM 969 N N . ASN A 1 122 ? 5.989 8.329 -16.149 1.00 93.19 122 ASN A N 1
ATOM 970 C CA . ASN A 1 122 ? 4.682 7.673 -16.094 1.00 93.19 122 ASN A CA 1
ATOM 971 C C . ASN A 1 122 ? 3.819 8.291 -14.979 1.00 93.19 122 ASN A C 1
ATOM 973 O O . ASN A 1 122 ? 3.723 7.786 -13.856 1.00 93.19 122 ASN A O 1
ATOM 977 N N . ASP A 1 123 ? 3.161 9.404 -15.311 1.00 91.94 123 ASP A N 1
ATOM 978 C CA . ASP A 1 123 ? 2.350 10.186 -14.370 1.00 91.94 123 ASP A CA 1
ATOM 979 C C . ASP A 1 123 ? 1.217 9.374 -13.736 1.00 91.94 123 ASP A C 1
ATOM 981 O O . ASP A 1 123 ? 0.928 9.539 -12.549 1.00 91.94 123 ASP A O 1
ATOM 985 N N . GLN A 1 124 ? 0.603 8.471 -14.505 1.00 91.19 124 GLN A N 1
ATOM 986 C CA . GLN A 1 124 ? -0.475 7.615 -14.019 1.00 91.19 124 GLN A CA 1
ATOM 987 C C . GLN A 1 124 ? 0.037 6.638 -12.955 1.00 91.19 124 GLN A C 1
ATOM 989 O O . GLN A 1 124 ? -0.561 6.541 -11.882 1.00 91.19 124 GLN A O 1
ATOM 994 N N . TYR A 1 125 ? 1.158 5.954 -13.218 1.00 90.75 125 TYR A N 1
ATOM 995 C CA . TYR A 1 125 ? 1.799 5.068 -12.245 1.00 90.75 125 TYR A CA 1
ATOM 996 C C . TYR A 1 125 ? 2.173 5.829 -10.972 1.00 90.75 125 TYR A C 1
ATOM 998 O O . TYR A 1 125 ? 1.804 5.415 -9.872 1.00 90.75 125 TYR A O 1
ATOM 1006 N N . ARG A 1 126 ? 2.844 6.977 -11.119 1.00 89.94 126 ARG A N 1
ATOM 1007 C CA . ARG A 1 126 ? 3.296 7.805 -9.996 1.00 89.94 126 ARG A CA 1
ATOM 1008 C C . ARG A 1 126 ? 2.134 8.293 -9.133 1.00 89.94 126 ARG A C 1
ATOM 1010 O O . ARG A 1 126 ? 2.193 8.188 -7.908 1.00 89.94 126 ARG A O 1
ATOM 1017 N N . TYR A 1 127 ? 1.064 8.788 -9.754 1.00 91.31 127 TYR A N 1
ATOM 1018 C CA . TYR A 1 127 ? -0.132 9.235 -9.043 1.00 91.31 127 TYR A CA 1
ATOM 1019 C C . TYR A 1 127 ? -0.830 8.079 -8.314 1.00 91.31 127 TYR A C 1
ATOM 1021 O O . TYR A 1 127 ? -1.165 8.199 -7.134 1.00 91.31 127 TYR A O 1
ATOM 1029 N N . ASN A 1 128 ? -0.996 6.937 -8.982 1.00 92.25 128 ASN A N 1
ATOM 1030 C CA . ASN A 1 128 ? -1.640 5.761 -8.401 1.00 92.25 128 ASN A CA 1
ATOM 1031 C C . ASN A 1 128 ? -0.844 5.184 -7.225 1.00 92.25 128 ASN A C 1
ATOM 1033 O O . ASN A 1 128 ? -1.417 4.919 -6.166 1.00 92.25 128 ASN A O 1
ATOM 1037 N N . LEU A 1 129 ? 0.475 5.041 -7.381 1.00 90.00 129 LEU A N 1
ATOM 1038 C CA . LEU A 1 129 ? 1.365 4.586 -6.316 1.00 90.00 129 LEU A CA 1
ATOM 1039 C C . LEU A 1 129 ? 1.294 5.526 -5.109 1.00 90.00 129 LEU A C 1
ATOM 1041 O O . LEU A 1 129 ? 1.127 5.060 -3.983 1.00 90.00 129 LEU A O 1
ATOM 1045 N N . TRP A 1 130 ? 1.350 6.842 -5.339 1.00 90.31 130 TRP A N 1
ATOM 1046 C CA . TRP A 1 130 ? 1.223 7.834 -4.273 1.00 90.31 130 TRP A CA 1
ATOM 1047 C C . TRP A 1 130 ? -0.102 7.685 -3.516 1.00 90.31 130 TRP A C 1
ATOM 1049 O O . TRP A 1 130 ? -0.101 7.677 -2.284 1.00 90.31 130 TRP A O 1
ATOM 1059 N N . GLN A 1 131 ? -1.230 7.508 -4.213 1.00 91.56 131 GLN A N 1
ATOM 1060 C CA . GLN A 1 131 ? -2.521 7.298 -3.553 1.00 91.56 131 GLN A CA 1
ATOM 1061 C C . GLN A 1 131 ? -2.536 6.014 -2.712 1.00 91.56 131 GLN A C 1
ATOM 1063 O O . GLN A 1 131 ? -2.925 6.051 -1.544 1.00 91.56 131 GLN A O 1
ATOM 1068 N N . ILE A 1 132 ? -2.069 4.890 -3.264 1.00 90.94 132 ILE A N 1
ATOM 1069 C CA . ILE A 1 132 ? -2.021 3.606 -2.550 1.00 90.94 132 ILE A CA 1
ATOM 1070 C C . ILE A 1 132 ? -1.134 3.693 -1.305 1.00 90.94 132 ILE A C 1
ATOM 1072 O O . ILE A 1 132 ? -1.570 3.296 -0.223 1.00 90.94 132 ILE A O 1
ATOM 1076 N N . VAL A 1 133 ? 0.071 4.258 -1.417 1.00 89.25 133 VAL A N 1
ATOM 1077 C CA . VAL A 1 133 ? 0.989 4.404 -0.277 1.00 89.25 133 VAL A CA 1
ATOM 1078 C C . VAL A 1 133 ? 0.379 5.295 0.802 1.00 89.25 133 VAL A C 1
ATOM 1080 O O . VAL A 1 133 ? 0.376 4.910 1.970 1.00 89.25 133 VAL A O 1
ATOM 1083 N N . ASN A 1 134 ? -0.218 6.436 0.443 1.00 89.38 134 ASN A N 1
ATOM 1084 C CA . ASN A 1 134 ? -0.889 7.291 1.427 1.00 89.38 134 ASN A CA 1
ATOM 1085 C C . ASN A 1 134 ? -2.053 6.576 2.117 1.00 89.38 134 ASN A C 1
ATOM 1087 O O . ASN A 1 134 ? -2.214 6.693 3.330 1.00 89.38 134 ASN A O 1
ATOM 1091 N N . ASN A 1 135 ? -2.841 5.795 1.381 1.00 90.19 135 ASN A N 1
ATOM 1092 C CA . ASN A 1 135 ? -3.933 5.010 1.952 1.00 90.19 135 ASN A CA 1
ATOM 1093 C C . ASN 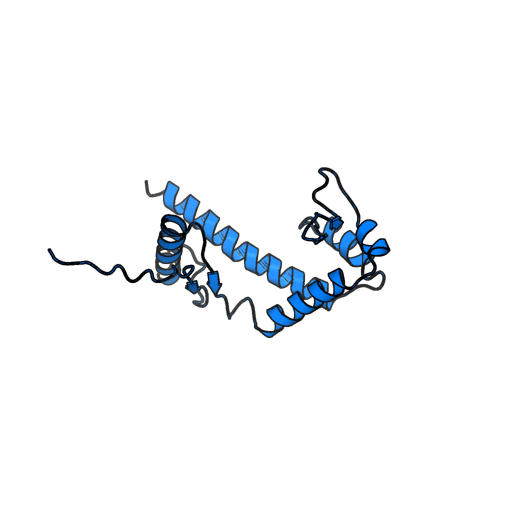A 1 135 ? -3.434 3.936 2.928 1.00 90.19 135 ASN A C 1
ATOM 1095 O O . ASN A 1 135 ? -4.039 3.745 3.982 1.00 90.19 135 ASN A O 1
ATOM 1099 N N . LEU A 1 136 ? -2.305 3.286 2.634 1.00 88.38 136 LEU A N 1
ATOM 1100 C CA . LEU A 1 136 ? -1.655 2.360 3.564 1.00 88.38 136 LEU A CA 1
ATOM 1101 C C . LEU A 1 136 ? -1.121 3.079 4.810 1.00 88.38 136 LEU A C 1
ATOM 1103 O O . LEU A 1 136 ? -1.266 2.558 5.918 1.00 88.38 136 LEU A O 1
ATOM 1107 N N . LEU A 1 137 ? -0.579 4.293 4.665 1.00 89.81 137 LEU A N 1
ATOM 1108 C CA . LEU A 1 137 ? -0.131 5.105 5.802 1.00 89.81 137 LEU A CA 1
ATOM 1109 C C . LEU A 1 137 ? -1.276 5.423 6.774 1.00 89.81 137 LEU A C 1
ATOM 1111 O O . LEU A 1 137 ? -1.046 5.419 7.981 1.00 89.81 137 LEU A O 1
ATOM 1115 N N . TRP A 1 138 ? -2.512 5.614 6.298 1.00 90.56 138 TRP A N 1
ATOM 1116 C CA . TRP A 1 138 ? -3.679 5.769 7.182 1.00 90.56 138 TRP A CA 1
ATOM 1117 C C . TRP A 1 138 ? -3.910 4.539 8.071 1.00 90.56 138 TRP A C 1
ATOM 1119 O O . TRP A 1 138 ? -4.203 4.692 9.258 1.00 90.56 138 TRP A O 1
ATOM 1129 N N . ILE A 1 139 ? -3.745 3.325 7.534 1.00 91.44 139 ILE A N 1
ATOM 1130 C CA . ILE A 1 139 ? -3.866 2.078 8.307 1.00 91.44 139 ILE A CA 1
ATOM 1131 C C . ILE A 1 139 ? -2.697 1.928 9.285 1.00 91.44 139 ILE A C 1
ATOM 1133 O O . ILE A 1 139 ? -2.916 1.609 10.452 1.00 91.44 139 ILE A O 1
ATOM 1137 N N . VAL A 1 140 ? -1.464 2.212 8.857 1.00 90.31 140 VAL A N 1
ATOM 1138 C CA . VAL A 1 140 ? -0.288 2.175 9.746 1.00 90.31 140 VAL A CA 1
ATOM 1139 C C . VAL A 1 140 ? -0.452 3.166 10.900 1.00 90.31 140 VAL A C 1
ATOM 1141 O O . VAL A 1 140 ? -0.236 2.809 12.057 1.00 90.31 140 VAL A O 1
ATOM 1144 N N . GLN A 1 141 ? -0.910 4.385 10.611 1.00 90.12 141 GLN A N 1
ATOM 1145 C CA . GLN A 1 141 ? -1.186 5.397 11.624 1.00 90.12 141 GLN A CA 1
ATOM 1146 C C . GLN A 1 141 ? -2.312 4.960 12.565 1.00 90.12 141 GLN A C 1
ATOM 1148 O O . GLN A 1 141 ? -2.193 5.140 13.775 1.00 90.12 141 GLN A O 1
ATOM 1153 N N . PHE A 1 142 ? -3.376 4.345 12.041 1.00 92.12 142 PHE A N 1
ATOM 1154 C CA . PHE A 1 142 ? -4.443 3.771 12.859 1.00 92.12 142 PHE A CA 1
ATOM 1155 C C . PHE A 1 142 ? -3.897 2.725 13.840 1.00 92.12 142 PHE A C 1
ATOM 1157 O O . PHE A 1 142 ? -4.185 2.802 15.036 1.00 92.12 142 PHE A O 1
ATOM 1164 N N . LEU A 1 143 ? -3.075 1.786 13.360 1.00 90.75 143 LEU A N 1
ATOM 1165 C CA . LEU A 1 143 ? -2.467 0.733 14.180 1.00 90.75 143 LEU A CA 1
ATOM 1166 C C . LEU A 1 143 ? -1.501 1.305 15.228 1.00 90.75 143 LEU A C 1
ATOM 1168 O O . LEU A 1 143 ? -1.497 0.859 16.376 1.00 90.75 143 LEU A O 1
ATOM 1172 N N . TYR A 1 144 ? -0.725 2.326 14.869 1.00 88.75 144 TYR A N 1
ATOM 1173 C CA . TYR A 1 144 ? 0.161 3.018 15.803 1.00 88.75 144 TYR A CA 1
ATOM 1174 C C . TYR A 1 144 ? -0.629 3.748 16.898 1.00 88.75 144 TYR A C 1
ATOM 1176 O O . TYR A 1 144 ? -0.373 3.570 18.089 1.00 88.75 144 TYR A O 1
ATOM 1184 N N . THR A 1 145 ? -1.654 4.517 16.519 1.00 86.56 145 THR A N 1
ATOM 1185 C CA . THR A 1 145 ? -2.535 5.203 17.471 1.00 86.56 145 THR A CA 1
ATOM 1186 C C . THR A 1 145 ? -3.277 4.209 18.361 1.00 86.56 145 THR A C 1
ATOM 1188 O O . THR A 1 145 ? -3.420 4.458 19.557 1.00 86.56 145 THR A O 1
ATOM 1191 N N . PHE A 1 146 ? -3.690 3.060 17.821 1.00 81.25 146 PHE A N 1
ATOM 1192 C CA . PHE A 1 146 ? -4.235 1.947 18.595 1.00 81.25 146 PHE A CA 1
ATOM 1193 C C . PHE A 1 146 ? -3.263 1.480 19.691 1.00 81.25 146 PHE A C 1
ATOM 1195 O O . PHE A 1 146 ? -3.665 1.388 20.853 1.00 81.25 146 PHE A O 1
ATOM 1202 N N . GLN A 1 147 ? -1.991 1.239 19.355 1.00 80.56 147 GLN A N 1
ATOM 1203 C CA . GLN A 1 147 ? -0.972 0.812 20.321 1.00 80.56 147 GLN A CA 1
ATOM 1204 C C . GLN A 1 147 ? -0.698 1.876 21.391 1.00 80.56 147 GLN A C 1
ATOM 1206 O O . GLN A 1 147 ? -0.643 1.555 22.580 1.00 80.56 147 GLN A O 1
ATOM 1211 N N . CYS A 1 148 ? -0.558 3.144 20.996 1.00 73.12 148 CYS A N 1
ATOM 1212 C CA . CYS A 1 148 ? -0.385 4.249 21.940 1.00 73.12 148 CYS A CA 1
ATOM 1213 C C . CYS A 1 148 ? -1.588 4.377 22.878 1.00 73.12 148 CYS A C 1
ATOM 1215 O O . CYS A 1 148 ? -1.412 4.560 24.078 1.00 73.12 148 CYS A O 1
ATOM 1217 N N . TYR A 1 149 ? -2.807 4.247 22.351 1.00 69.62 149 TYR A N 1
ATOM 1218 C CA . TYR A 1 149 ? -4.017 4.276 23.164 1.00 69.62 149 TYR A CA 1
ATOM 1219 C C . TYR A 1 149 ? -4.033 3.106 24.154 1.00 69.62 149 TYR A C 1
ATOM 1221 O O . TYR A 1 149 ? -4.236 3.330 25.335 1.00 69.62 149 TYR A O 1
ATOM 1229 N N . MET A 1 150 ? -3.716 1.877 23.734 1.00 67.06 150 MET A N 1
ATOM 1230 C CA . MET A 1 150 ? -3.622 0.736 24.659 1.00 67.06 150 MET A CA 1
ATOM 1231 C C . MET A 1 150 ? -2.636 0.972 25.809 1.00 67.06 150 MET A C 1
ATOM 1233 O O . MET A 1 150 ? -2.942 0.626 26.943 1.00 67.06 150 MET A O 1
ATOM 1237 N N . ARG A 1 151 ? -1.484 1.602 25.546 1.00 70.19 151 ARG A N 1
ATOM 1238 C CA . ARG A 1 151 ? -0.483 1.906 26.584 1.00 70.19 151 ARG A CA 1
ATOM 1239 C C . ARG A 1 151 ? -0.913 2.975 27.592 1.00 70.19 151 ARG A C 1
ATOM 1241 O O . ARG A 1 151 ? -0.336 3.023 28.665 1.00 70.19 151 ARG A O 1
ATOM 1248 N N . ASN A 1 152 ? -1.875 3.832 27.254 1.00 60.78 152 ASN A N 1
ATOM 1249 C CA . ASN A 1 152 ? -2.321 4.926 28.127 1.00 60.78 152 ASN A CA 1
ATOM 1250 C C . ASN A 1 152 ? -3.523 4.556 29.017 1.00 60.78 152 ASN A C 1
ATOM 1252 O O . ASN A 1 152 ? -3.940 5.371 29.836 1.00 60.78 152 ASN A O 1
ATOM 1256 N N . TYR A 1 153 ? -4.101 3.364 28.840 1.00 54.34 153 TYR A N 1
ATOM 1257 C CA . TYR A 1 153 ? -5.280 2.890 29.579 1.00 54.34 153 TYR A CA 1
ATOM 1258 C C . TYR A 1 153 ? -5.029 1.570 30.337 1.00 54.34 153 TYR A C 1
ATOM 1260 O O . TYR A 1 153 ? -5.986 0.958 30.814 1.00 54.34 153 TYR A O 1
ATOM 1268 N N . VAL A 1 154 ? -3.765 1.142 30.447 1.00 48.31 154 VAL A N 1
ATOM 1269 C CA . VAL A 1 154 ? -3.296 0.027 31.292 1.00 48.31 154 VAL A CA 1
ATOM 1270 C C . VAL A 1 154 ? -2.388 0.579 32.379 1.00 48.31 154 VAL A C 1
ATOM 1272 O O . VAL A 1 154 ? -1.559 1.453 32.042 1.00 48.31 154 VAL A O 1
#

Radius of gyration: 20.38 Å; chains: 1; bounding box: 45×52×52 Å

Organism: Malus baccata (NCBI:txid106549)

Secondary structure (DSSP, 8-state):
--------PPPPPPEEE--STTTTSTTSHHHHHHHHHHHHHHHHHS--EEE-TTTS-HHHHHHHHHHHHHHHHS-HHHHHTS--PTTTTSEEEE-SS-EEEE--SSHHHHHHHHHHH-TT--HHHHHHHHHHHHHHHHHHHHHHHHHHHHHH--

Foldseek 3Di:
DDDDPPPPDPDDQAEAEPQDPCCLPPPDPNVVVSLVSVVVNCVPPVDHHYDHCVQCPPVLVVLLVVVVVVVVPDDPVLQQPQDADPPRPAGWDDDPVDIDHDFDPDPVRVVSRQCSSPVVGDPSNVVSVVSVVVVVVSVVSSVVVSVVVVVVPD